Protein AF-A0A955CDH9-F1 (afdb_monomer)

Mean predicted aligned error: 7.99 Å

Sequence (120 aa):
MSSVNPIDGSAGARPLWYLGECRICGGGVVGVRACGHCGDLCLMCDECEALWTSVDLQAPPQTTVNGASLCPSCGYDLGSGQAHWADRQEIAATGWLEHALRARSLPLQKRGPLQKRGQD

Nearest PDB structures (foldseek):
  4tlw-assembly1_A  TM=3.693E-01  e=9.875E+00  Mycoplasmoides pneumoniae M129
  2k3x-assembly1_A  TM=1.988E-01  e=7.350E+00  Saccharomyces cerevisiae

Secondary structure (DSSP, 8-state):
--------S----PEEEEEEE-TTTSS-EEEEEE-TTT--EEEEETTT--EESSS-TTSPPBPPBTTB-B-TTT--BTTSTT-EE--HHHHHH-HHHHHHHHHTTPPPEEEEE-------

Structure (mmCIF, N/CA/C/O backbone):
data_AF-A0A955CDH9-F1
#
_entry.id   AF-A0A955CDH9-F1
#
loop_
_atom_site.group_PDB
_atom_site.id
_atom_site.type_symbol
_atom_site.label_atom_id
_atom_site.label_alt_id
_atom_site.label_comp_id
_atom_site.label_asym_id
_atom_site.label_entity_id
_atom_site.label_seq_id
_atom_site.pdbx_PDB_ins_code
_atom_site.Cartn_x
_atom_site.Cartn_y
_atom_site.Cartn_z
_atom_site.occupancy
_atom_site.B_iso_or_equiv
_atom_site.auth_seq_id
_atom_site.auth_comp_id
_atom_site.auth_asym_id
_atom_site.auth_atom_id
_atom_site.pdbx_PDB_model_num
ATOM 1 N N . MET A 1 1 ? -33.216 3.322 -7.579 1.00 37.19 1 MET A N 1
ATOM 2 C CA . MET A 1 1 ? -32.311 2.514 -8.418 1.00 37.19 1 MET A CA 1
ATOM 3 C C . MET A 1 1 ? -31.116 3.392 -8.745 1.00 37.19 1 MET A C 1
ATOM 5 O O . MET A 1 1 ? -31.303 4.420 -9.372 1.00 37.19 1 MET A O 1
ATOM 9 N N . SER A 1 2 ? -29.967 3.029 -8.174 1.00 39.78 2 SER A N 1
ATOM 10 C CA . SER A 1 2 ? -28.596 3.473 -8.467 1.00 39.78 2 SER A CA 1
ATOM 11 C C . SER A 1 2 ? -28.353 4.963 -8.740 1.00 39.78 2 SER A C 1
ATOM 13 O O . SER A 1 2 ? -28.279 5.394 -9.886 1.00 39.78 2 SER A O 1
ATOM 15 N N . SER A 1 3 ? -28.113 5.727 -7.672 1.00 35.72 3 SER A N 1
ATOM 16 C CA . SER A 1 3 ? -27.369 6.985 -7.765 1.00 35.72 3 SER A CA 1
ATOM 17 C C . SER A 1 3 ? -25.908 6.660 -8.083 1.00 35.72 3 SER A C 1
ATOM 19 O O . SER A 1 3 ? -25.150 6.245 -7.209 1.00 35.72 3 SER A O 1
ATOM 21 N N . VAL A 1 4 ? -25.524 6.799 -9.348 1.00 45.28 4 VAL A N 1
ATOM 22 C CA . VAL A 1 4 ? -24.118 6.874 -9.755 1.00 45.28 4 VAL A CA 1
ATOM 23 C C . VAL A 1 4 ? -23.564 8.189 -9.210 1.00 45.28 4 VAL A C 1
ATOM 25 O O . VAL A 1 4 ? -23.970 9.263 -9.648 1.00 45.28 4 VAL A O 1
ATOM 28 N N . ASN A 1 5 ? -22.684 8.103 -8.211 1.00 37.84 5 ASN A N 1
ATOM 29 C CA . ASN A 1 5 ? -21.929 9.262 -7.746 1.00 37.84 5 ASN A CA 1
ATOM 30 C C . ASN A 1 5 ? -21.004 9.732 -8.881 1.00 37.84 5 ASN A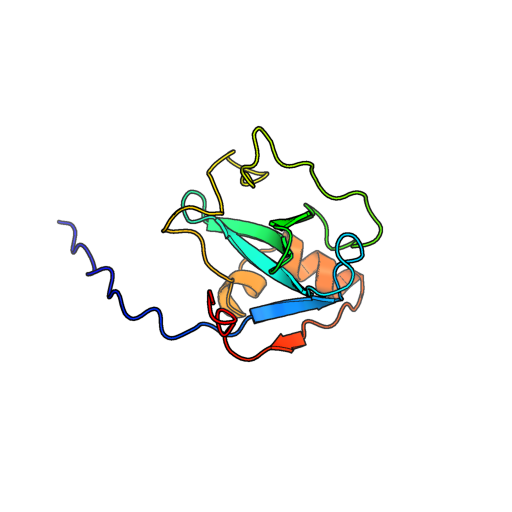 C 1
ATOM 32 O O . ASN A 1 5 ? -20.333 8.893 -9.490 1.00 37.84 5 ASN A O 1
ATOM 36 N N . PRO A 1 6 ? -20.945 11.041 -9.175 1.00 40.25 6 PRO A N 1
ATOM 37 C CA . PRO A 1 6 ? -19.969 11.569 -10.113 1.00 40.25 6 PRO A CA 1
ATOM 38 C C . PRO A 1 6 ? -18.563 11.299 -9.570 1.00 40.25 6 PRO A C 1
ATOM 40 O O . PRO A 1 6 ? -18.253 11.625 -8.423 1.00 40.25 6 PRO A O 1
ATOM 43 N N . ILE A 1 7 ? -17.718 10.690 -10.403 1.00 48.09 7 ILE A N 1
ATOM 44 C CA . ILE A 1 7 ? -16.274 10.619 -10.184 1.00 48.09 7 ILE A CA 1
ATOM 45 C C . ILE A 1 7 ? -15.764 12.044 -10.407 1.00 48.09 7 ILE A C 1
ATOM 47 O O . ILE A 1 7 ? -15.429 12.428 -11.526 1.00 48.09 7 ILE A O 1
ATOM 51 N N . ASP A 1 8 ? -15.837 12.868 -9.363 1.00 42.59 8 ASP A N 1
ATOM 52 C CA . ASP A 1 8 ? -15.273 14.209 -9.370 1.00 42.59 8 ASP A CA 1
ATOM 53 C C . ASP A 1 8 ? -13.771 14.080 -9.649 1.00 42.59 8 ASP A C 1
ATOM 55 O O . ASP A 1 8 ? -13.004 13.530 -8.857 1.00 42.59 8 ASP A O 1
ATOM 59 N N . GLY A 1 9 ? -13.373 14.538 -10.837 1.00 41.44 9 GLY A N 1
ATOM 60 C CA . GLY A 1 9 ? -11.998 14.562 -11.330 1.00 41.44 9 GLY A CA 1
ATOM 61 C C . GLY A 1 9 ? -11.073 15.499 -10.550 1.00 41.44 9 GLY A C 1
ATOM 62 O O . GLY A 1 9 ? -9.933 15.703 -10.962 1.00 41.44 9 GLY A O 1
ATOM 63 N N . SER A 1 10 ? -11.518 16.038 -9.417 1.00 41.97 10 SER A N 1
ATOM 64 C CA . SER A 1 10 ? -10.682 16.705 -8.431 1.00 41.97 10 SER A CA 1
ATOM 65 C C . SER A 1 10 ? -10.411 15.706 -7.312 1.00 41.97 10 SER A C 1
ATOM 67 O O . SER A 1 10 ? -11.012 15.752 -6.240 1.00 41.97 10 SER A O 1
ATOM 69 N N . ALA A 1 11 ? -9.484 14.775 -7.554 1.00 47.75 11 ALA A N 1
ATOM 70 C CA . ALA A 1 11 ? -8.882 13.978 -6.494 1.00 47.75 11 ALA A CA 1
ATOM 71 C C . ALA A 1 11 ? -8.179 14.933 -5.517 1.00 47.75 11 ALA A C 1
ATOM 73 O O . ALA A 1 11 ? -6.985 15.202 -5.649 1.00 47.75 11 ALA A O 1
ATOM 74 N N . GLY A 1 12 ? -8.938 15.491 -4.567 1.00 48.22 12 GLY A N 1
ATOM 75 C CA . GLY A 1 12 ? -8.431 16.244 -3.433 1.00 48.22 12 GLY A CA 1
ATOM 76 C C . GLY A 1 12 ? -7.366 15.371 -2.809 1.00 48.22 12 GLY A C 1
ATOM 77 O O . GLY A 1 12 ? -7.663 14.280 -2.325 1.00 48.22 12 GLY A O 1
ATOM 78 N N . ALA A 1 13 ? -6.116 15.774 -3.002 1.00 64.62 13 ALA A N 1
ATOM 79 C CA . ALA A 1 13 ? -5.024 14.833 -2.968 1.00 64.62 13 ALA A CA 1
ATOM 80 C C . ALA A 1 13 ? -4.971 14.213 -1.558 1.00 64.62 13 ALA A C 1
ATOM 82 O O . ALA A 1 13 ? -4.758 14.899 -0.553 1.00 64.62 13 ALA A O 1
ATOM 83 N N . ARG A 1 14 ? -5.313 12.920 -1.476 1.00 76.62 14 ARG A N 1
ATOM 84 C CA . ARG A 1 14 ? -5.451 12.232 -0.192 1.00 76.62 14 ARG A CA 1
ATOM 85 C C . ARG A 1 14 ? -4.065 12.151 0.447 1.00 76.62 14 ARG A C 1
ATOM 87 O O . ARG A 1 14 ? -3.074 11.967 -0.268 1.00 76.62 14 ARG A O 1
ATOM 94 N N . PRO A 1 15 ? -3.967 12.329 1.773 1.00 84.75 15 PRO A N 1
ATOM 95 C CA . PRO A 1 15 ? -2.700 12.145 2.452 1.00 84.75 15 PRO A CA 1
ATOM 96 C C . PRO A 1 15 ? -2.240 10.701 2.283 1.00 84.75 15 PRO A C 1
ATOM 98 O O . PRO A 1 15 ? -3.045 9.772 2.331 1.00 84.75 15 PRO A O 1
ATOM 101 N N . LEU A 1 16 ? -0.936 10.527 2.122 1.00 89.75 16 LEU A N 1
ATOM 102 C CA . LEU A 1 16 ? -0.329 9.213 2.038 1.00 89.75 16 LEU A CA 1
ATOM 103 C C . LEU A 1 16 ? 0.004 8.727 3.447 1.00 89.75 16 LEU A C 1
ATOM 105 O O . LEU A 1 16 ? 0.791 9.358 4.156 1.00 89.75 16 LEU A O 1
ATOM 109 N N . TRP A 1 17 ? -0.575 7.599 3.839 1.00 93.88 17 TRP A N 1
ATOM 110 C CA . TRP A 1 17 ? -0.195 6.891 5.055 1.00 93.88 17 TRP A CA 1
ATOM 111 C C . TRP A 1 17 ? 0.847 5.831 4.720 1.00 93.88 17 TRP A C 1
ATOM 113 O O . TRP A 1 17 ? 0.610 5.011 3.834 1.00 93.88 17 TRP A O 1
ATOM 123 N N . TYR A 1 18 ? 1.996 5.858 5.393 1.00 94.25 18 TYR A N 1
ATOM 124 C CA . TYR A 1 18 ? 3.149 5.028 5.043 1.00 94.25 18 TYR A CA 1
ATOM 125 C C . TYR A 1 18 ? 3.855 4.443 6.269 1.00 94.25 18 TYR A C 1
ATOM 127 O O . TYR A 1 18 ? 3.747 4.977 7.375 1.00 94.25 18 TYR A O 1
ATOM 135 N N . LEU A 1 19 ? 4.540 3.313 6.064 1.00 91.88 19 LEU A N 1
ATOM 136 C CA . LEU A 1 19 ? 5.220 2.544 7.118 1.00 91.88 19 LEU A CA 1
ATOM 137 C C . LEU A 1 19 ? 6.732 2.799 7.168 1.00 91.88 19 LEU A C 1
ATOM 139 O O . LEU A 1 19 ? 7.364 2.545 8.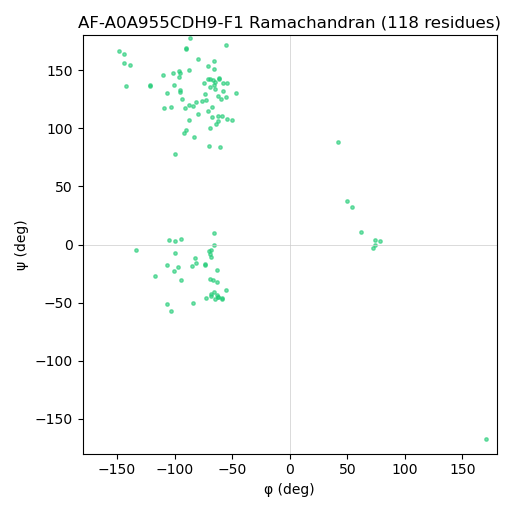189 1.00 91.88 19 LEU A O 1
ATOM 143 N N . GLY A 1 20 ? 7.325 3.261 6.069 1.00 92.06 20 GLY A N 1
ATOM 144 C CA . GLY A 1 20 ? 8.760 3.503 5.985 1.00 92.06 20 GLY A CA 1
ATOM 145 C C . GLY A 1 20 ? 9.222 3.798 4.566 1.00 92.06 20 GLY A C 1
ATOM 146 O O . GLY A 1 20 ? 8.410 4.048 3.675 1.00 92.06 20 GLY A O 1
ATOM 147 N N . GLU A 1 21 ? 10.533 3.766 4.368 1.00 92.75 21 GLU A N 1
ATOM 148 C CA . GLU A 1 21 ? 11.186 4.031 3.087 1.00 92.75 21 GLU A CA 1
ATOM 149 C C . GLU A 1 21 ? 11.298 2.759 2.239 1.00 92.75 21 GLU A C 1
ATOM 151 O O . GLU A 1 21 ? 11.405 1.635 2.739 1.00 92.75 21 GLU A O 1
ATOM 156 N N . CYS A 1 22 ? 11.275 2.929 0.922 1.00 92.75 22 CYS A N 1
ATOM 157 C CA . CYS A 1 22 ? 11.408 1.840 -0.022 1.00 92.75 22 CYS A CA 1
ATOM 158 C C . CYS A 1 22 ? 12.877 1.438 -0.174 1.00 92.75 22 CYS A C 1
ATOM 160 O O . CYS A 1 22 ? 13.669 2.142 -0.793 1.00 92.75 22 CYS A O 1
ATOM 162 N N . ARG A 1 23 ? 13.227 0.235 0.287 1.00 91.94 23 ARG A N 1
ATOM 163 C CA . ARG A 1 23 ? 14.574 -0.342 0.107 1.00 91.94 23 ARG A CA 1
ATOM 164 C C . ARG A 1 23 ? 14.934 -0.721 -1.335 1.00 91.94 23 ARG A C 1
ATOM 166 O O . ARG A 1 23 ? 16.075 -1.088 -1.587 1.00 91.94 23 ARG A O 1
ATOM 173 N N . ILE A 1 24 ? 13.966 -0.713 -2.255 1.00 91.62 24 ILE A N 1
ATOM 174 C CA . ILE A 1 24 ? 14.183 -1.108 -3.655 1.00 91.62 24 ILE A CA 1
ATOM 175 C C . ILE A 1 24 ? 14.721 0.066 -4.468 1.00 91.62 24 ILE A C 1
ATOM 177 O O . ILE A 1 24 ? 15.733 -0.082 -5.143 1.00 91.62 24 ILE A O 1
ATOM 181 N N . CYS A 1 25 ? 14.071 1.231 -4.385 1.00 91.25 25 CYS A N 1
ATOM 182 C CA . CYS A 1 25 ? 14.527 2.434 -5.083 1.00 91.25 25 CYS A CA 1
ATOM 183 C C . CYS 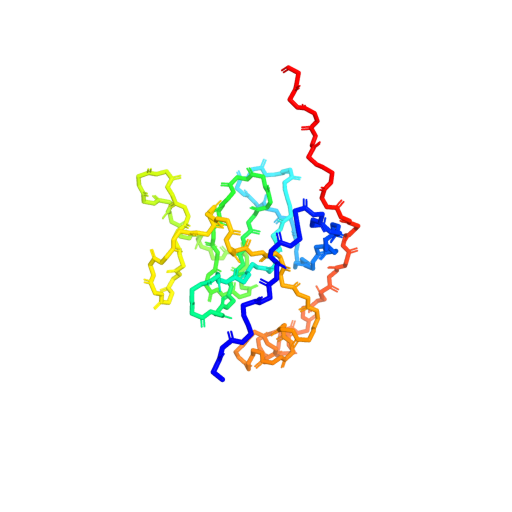A 1 25 ? 15.347 3.386 -4.202 1.00 91.25 25 CYS A C 1
ATOM 185 O O . CYS A 1 25 ? 16.055 4.231 -4.736 1.00 91.25 25 CYS A O 1
ATOM 187 N N . GLY A 1 26 ? 15.246 3.287 -2.873 1.00 88.19 26 GLY A N 1
ATOM 188 C CA . GLY A 1 26 ? 15.949 4.159 -1.928 1.00 88.19 26 GLY A CA 1
ATOM 189 C C . GLY A 1 26 ? 15.418 5.596 -1.834 1.00 88.19 26 GLY A C 1
ATOM 190 O O . GLY A 1 26 ? 15.940 6.357 -1.028 1.00 88.19 26 GLY A O 1
ATOM 191 N N . GLY A 1 27 ? 14.415 5.978 -2.635 1.00 85.25 27 GLY A N 1
ATOM 192 C CA . GLY A 1 27 ? 13.850 7.339 -2.664 1.00 85.25 27 GLY A CA 1
ATOM 193 C C . GLY A 1 27 ? 12.377 7.448 -2.254 1.00 85.25 27 GLY A C 1
ATOM 194 O O . GLY A 1 27 ? 11.954 8.487 -1.743 1.00 85.25 27 GLY A O 1
ATOM 195 N N . GLY A 1 28 ? 11.606 6.376 -2.451 1.00 90.31 28 GLY A N 1
ATOM 196 C CA . GLY A 1 28 ? 10.162 6.369 -2.228 1.00 90.31 28 GLY A CA 1
ATOM 197 C C . GLY A 1 28 ? 9.793 5.963 -0.809 1.00 90.31 28 GLY A C 1
ATOM 198 O O . GLY A 1 28 ? 10.607 5.425 -0.058 1.00 90.31 28 GLY A O 1
ATOM 199 N N . VAL A 1 29 ? 8.530 6.152 -0.452 1.00 93.50 29 VAL A N 1
ATOM 200 C CA . VAL A 1 29 ? 7.937 5.646 0.788 1.00 93.50 29 VAL A CA 1
ATOM 201 C C . VAL A 1 29 ? 6.950 4.526 0.486 1.00 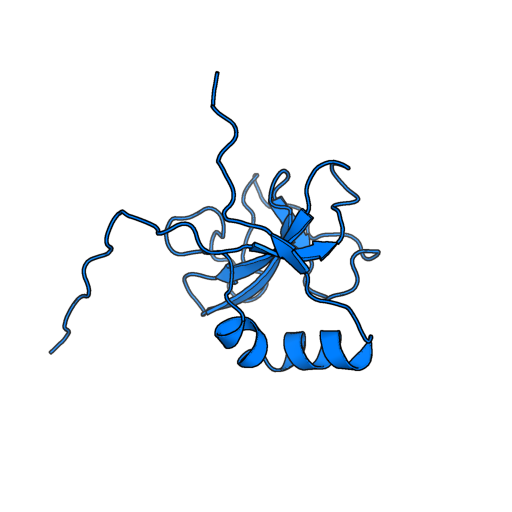93.50 29 VAL A C 1
ATOM 203 O O . VAL A 1 29 ? 6.260 4.526 -0.533 1.00 93.50 29 VAL A O 1
ATOM 206 N N . VAL A 1 30 ? 6.870 3.551 1.387 1.00 94.50 30 VAL A N 1
ATOM 207 C CA . VAL A 1 30 ? 5.944 2.425 1.271 1.00 94.50 30 VAL A CA 1
ATOM 208 C C . VAL A 1 30 ? 4.626 2.785 1.945 1.00 94.50 30 VAL A C 1
ATOM 210 O O . VAL A 1 30 ? 4.494 2.730 3.173 1.00 94.50 30 VAL A O 1
ATOM 213 N N . GLY A 1 31 ? 3.669 3.198 1.119 1.00 94.44 31 GLY A N 1
ATOM 214 C CA . GLY A 1 31 ? 2.330 3.607 1.515 1.00 94.44 31 GLY A CA 1
ATOM 215 C C . GLY A 1 31 ? 1.316 2.470 1.531 1.00 94.44 31 GLY A C 1
ATOM 216 O O . GLY A 1 31 ? 1.560 1.396 0.988 1.00 94.44 31 GLY A O 1
ATOM 217 N N . VAL A 1 32 ? 0.146 2.723 2.116 1.00 94.38 32 VAL A N 1
ATOM 218 C CA . VAL A 1 32 ? -0.994 1.799 2.061 1.00 94.38 32 VAL A CA 1
ATOM 219 C C . VAL A 1 32 ? -1.880 2.125 0.860 1.00 94.38 32 VAL A C 1
ATOM 221 O O . VAL A 1 32 ? -2.459 3.210 0.773 1.00 94.38 32 VAL A O 1
ATOM 224 N N . ARG A 1 33 ? -2.001 1.180 -0.067 1.00 93.62 33 ARG A N 1
ATOM 225 C CA . ARG A 1 33 ? -2.776 1.287 -1.304 1.00 93.62 33 ARG A CA 1
ATOM 226 C C . ARG A 1 33 ? -4.047 0.446 -1.203 1.00 93.62 33 ARG A C 1
ATOM 228 O O . ARG A 1 33 ? -3.976 -0.730 -0.857 1.00 93.62 33 ARG A O 1
ATOM 235 N N . ALA A 1 34 ? -5.189 1.042 -1.532 1.00 93.25 34 ALA A N 1
ATOM 236 C CA . ALA A 1 34 ? -6.479 0.370 -1.617 1.00 93.25 34 ALA A CA 1
ATOM 237 C C . ALA A 1 34 ? -6.779 -0.054 -3.058 1.00 93.25 34 ALA A C 1
ATOM 239 O O . ALA A 1 34 ? -6.636 0.733 -4.004 1.00 93.25 34 ALA A O 1
ATOM 240 N N . CYS A 1 35 ? -7.212 -1.301 -3.227 1.00 92.94 35 CYS A N 1
ATOM 241 C CA . CYS A 1 35 ? -7.657 -1.822 -4.507 1.00 92.94 35 CYS A CA 1
ATOM 242 C C . CYS A 1 35 ? -9.022 -1.235 -4.880 1.00 92.94 35 CYS A C 1
ATOM 244 O O . CYS A 1 35 ? -10.000 -1.412 -4.160 1.00 92.94 35 CYS A O 1
ATOM 246 N N . GLY A 1 36 ? -9.118 -0.618 -6.059 1.00 90.88 36 GLY A N 1
ATOM 247 C CA . GLY A 1 36 ? -10.378 -0.066 -6.565 1.00 90.88 36 GLY A CA 1
ATOM 248 C C . GLY A 1 36 ? -11.437 -1.103 -6.959 1.00 90.88 36 GLY A C 1
ATOM 249 O O . GLY A 1 36 ? -12.556 -0.719 -7.269 1.00 90.88 36 GLY A O 1
ATOM 250 N N . HIS A 1 37 ? -11.098 -2.398 -6.977 1.00 92.69 37 HIS A N 1
ATOM 251 C CA . HIS A 1 37 ? -12.020 -3.471 -7.359 1.00 92.69 37 HIS A CA 1
ATOM 252 C C . HIS A 1 37 ? -12.572 -4.245 -6.158 1.00 92.69 37 HIS A C 1
ATOM 254 O O . HIS A 1 37 ? -13.785 -4.314 -5.984 1.00 92.69 37 HIS A O 1
ATOM 260 N N . CYS A 1 38 ? -11.699 -4.822 -5.324 1.00 92.19 38 CYS A N 1
ATOM 261 C CA . CYS A 1 38 ? -12.119 -5.614 -4.162 1.00 92.19 38 CYS A CA 1
ATOM 262 C C . CYS A 1 38 ? -12.069 -4.848 -2.831 1.00 92.19 38 CYS A C 1
ATOM 264 O O . CYS A 1 38 ? -12.503 -5.388 -1.818 1.00 92.19 38 CYS A O 1
ATOM 266 N N . GLY A 1 39 ? -11.525 -3.625 -2.810 1.00 90.50 39 GLY A N 1
ATOM 267 C CA . GLY A 1 39 ? -11.362 -2.827 -1.591 1.00 90.50 39 GLY A CA 1
ATOM 268 C C . GLY A 1 39 ? -10.247 -3.298 -0.654 1.00 90.50 39 GLY A C 1
ATOM 269 O O . GLY A 1 39 ? -10.041 -2.680 0.385 1.00 90.50 39 GLY A O 1
ATOM 270 N N . ASP A 1 40 ? -9.521 -4.367 -0.996 1.00 92.31 40 ASP A N 1
ATOM 271 C CA . ASP A 1 40 ? -8.444 -4.870 -0.144 1.00 92.31 40 ASP A CA 1
ATOM 272 C C . ASP A 1 40 ? -7.230 -3.933 -0.148 1.00 92.31 40 ASP A C 1
ATOM 274 O O . ASP A 1 40 ? -6.988 -3.190 -1.110 1.00 92.31 40 ASP A O 1
ATOM 278 N N . LEU A 1 41 ? -6.460 -3.979 0.935 1.00 93.00 41 LEU A N 1
ATOM 279 C CA . LEU A 1 41 ? -5.295 -3.133 1.140 1.00 93.00 41 LEU A CA 1
ATOM 280 C C . LEU A 1 41 ? -4.005 -3.890 0.854 1.00 93.00 41 LEU A C 1
ATOM 282 O O . LEU A 1 41 ? -3.870 -5.081 1.116 1.00 93.00 41 LEU A O 1
ATOM 286 N N . CYS A 1 42 ? -3.015 -3.168 0.353 1.00 92.62 42 CYS A N 1
ATOM 287 C CA . CYS A 1 42 ? -1.657 -3.659 0.180 1.00 92.62 42 CYS A CA 1
ATOM 288 C C . CYS A 1 42 ? -0.663 -2.534 0.452 1.00 92.62 42 CYS A C 1
ATOM 290 O O . CYS A 1 42 ? -1.024 -1.357 0.501 1.00 92.62 42 CYS A O 1
ATOM 292 N N . LEU A 1 43 ? 0.596 -2.893 0.662 1.00 94.19 43 LEU A N 1
ATOM 293 C CA . LEU A 1 43 ? 1.661 -1.916 0.820 1.00 94.19 43 LEU A CA 1
ATOM 294 C C . LEU A 1 43 ? 2.352 -1.707 -0.520 1.00 94.19 43 LEU A C 1
ATOM 296 O O . LEU A 1 43 ? 2.713 -2.679 -1.172 1.00 94.19 43 LEU A O 1
ATOM 300 N N . MET A 1 44 ? 2.537 -0.458 -0.932 1.00 93.75 44 MET A N 1
ATOM 301 C CA . MET A 1 44 ? 3.070 -0.118 -2.248 1.00 93.75 44 MET A CA 1
ATOM 302 C C . MET A 1 44 ? 4.005 1.088 -2.164 1.00 93.75 44 MET A C 1
ATOM 304 O O . MET A 1 44 ? 3.700 2.071 -1.489 1.00 93.75 44 MET A O 1
ATOM 308 N N . CYS A 1 45 ? 5.143 1.021 -2.851 1.00 93.25 45 CYS A N 1
ATOM 309 C CA . CYS A 1 45 ? 6.033 2.168 -3.012 1.00 93.25 45 CYS A CA 1
ATOM 310 C C . CYS A 1 45 ? 5.394 3.232 -3.916 1.00 93.25 45 CYS A C 1
ATOM 312 O O . CYS A 1 45 ? 4.869 2.889 -4.974 1.00 93.25 45 CYS A O 1
ATOM 314 N N . ASP A 1 46 ? 5.475 4.512 -3.538 1.00 90.50 46 ASP A N 1
ATOM 315 C CA . ASP A 1 46 ? 4.940 5.615 -4.350 1.00 90.50 46 ASP A CA 1
ATOM 316 C C . ASP A 1 46 ? 5.764 5.938 -5.607 1.00 90.50 46 ASP A C 1
ATOM 318 O O . ASP A 1 46 ? 5.246 6.601 -6.501 1.00 90.50 46 ASP A O 1
ATOM 322 N N . GLU A 1 47 ? 7.017 5.477 -5.684 1.00 89.62 47 GLU A N 1
ATOM 323 C CA . GLU A 1 47 ? 7.917 5.770 -6.810 1.00 89.62 47 GLU A CA 1
ATOM 324 C C . GLU A 1 47 ? 8.146 4.574 -7.742 1.00 89.62 47 GLU A C 1
ATOM 326 O O . GLU A 1 47 ? 8.012 4.714 -8.952 1.00 89.62 47 GLU A O 1
ATOM 331 N N . CYS A 1 48 ? 8.513 3.402 -7.209 1.00 89.75 48 CYS A N 1
ATOM 332 C CA . CYS A 1 48 ? 8.853 2.225 -8.027 1.00 89.75 48 CYS A CA 1
ATOM 333 C C . CYS A 1 48 ? 7.774 1.142 -8.046 1.00 89.75 48 CYS A C 1
ATOM 335 O O . CYS A 1 48 ? 8.007 0.063 -8.584 1.00 89.75 48 CYS A O 1
ATOM 337 N N . GLU A 1 49 ? 6.631 1.399 -7.404 1.00 91.06 49 GLU A N 1
ATOM 338 C CA . GLU A 1 49 ? 5.445 0.538 -7.461 1.00 91.06 49 GLU A CA 1
ATOM 339 C C . GLU A 1 49 ? 5.638 -0.890 -6.910 1.00 91.06 49 GLU A C 1
ATOM 341 O O . GLU A 1 49 ? 4.749 -1.734 -7.040 1.00 91.06 49 GLU A O 1
ATOM 346 N N . ALA A 1 50 ? 6.766 -1.148 -6.233 1.00 91.38 50 ALA A N 1
ATOM 347 C CA . ALA A 1 50 ? 7.034 -2.386 -5.509 1.00 91.38 50 ALA A CA 1
ATOM 348 C C . ALA A 1 50 ? 5.958 -2.637 -4.443 1.00 91.38 50 ALA A C 1
ATOM 350 O O . ALA A 1 50 ? 5.551 -1.701 -3.748 1.00 91.38 50 ALA A O 1
ATOM 351 N N . LEU A 1 51 ? 5.524 -3.893 -4.307 1.00 93.25 51 LEU A N 1
ATOM 352 C CA . LEU A 1 51 ? 4.353 -4.265 -3.513 1.00 93.25 51 LEU A CA 1
ATOM 353 C C . LEU A 1 51 ? 4.702 -5.256 -2.399 1.00 93.25 51 LEU A C 1
ATOM 355 O O . LEU A 1 51 ? 5.410 -6.227 -2.634 1.00 93.25 51 LEU A O 1
ATOM 359 N N . TRP A 1 52 ? 4.165 -5.059 -1.197 1.00 92.69 52 TRP A N 1
ATOM 360 C CA . TRP A 1 52 ? 4.282 -5.987 -0.072 1.00 92.69 52 TRP A CA 1
ATOM 361 C C . TRP A 1 52 ? 2.896 -6.436 0.397 1.00 92.69 52 TRP A C 1
ATOM 363 O O . TRP A 1 52 ? 1.973 -5.636 0.560 1.00 92.69 52 TRP A O 1
ATOM 373 N N . THR A 1 53 ? 2.768 -7.736 0.655 1.00 88.25 53 THR A N 1
ATOM 374 C CA . THR A 1 53 ? 1.552 -8.376 1.192 1.00 88.25 53 THR A CA 1
ATOM 375 C C . THR A 1 53 ? 1.576 -8.511 2.717 1.00 88.25 53 THR A C 1
ATOM 377 O O . THR A 1 53 ? 0.697 -9.122 3.315 1.00 88.25 53 THR A O 1
ATOM 380 N N . SER A 1 54 ? 2.609 -7.964 3.356 1.00 89.31 54 SER A N 1
ATOM 381 C CA . SER A 1 54 ? 2.839 -7.994 4.796 1.00 89.31 54 SER A CA 1
ATOM 382 C C . SER A 1 54 ? 3.467 -6.675 5.228 1.00 89.31 54 SER A C 1
ATOM 384 O O . SER A 1 54 ? 4.145 -6.021 4.440 1.00 89.31 54 SER A O 1
ATOM 386 N N . VAL A 1 55 ? 3.300 -6.315 6.502 1.00 91.12 55 VAL A N 1
ATOM 387 C CA . VAL A 1 55 ? 3.935 -5.137 7.124 1.00 91.12 55 VAL A CA 1
ATOM 388 C C . VAL A 1 55 ? 5.456 -5.262 7.278 1.00 91.12 55 VAL A C 1
ATOM 390 O O . VAL A 1 55 ? 6.116 -4.330 7.733 1.00 91.12 55 VAL A O 1
ATOM 393 N N . ASP A 1 56 ? 6.021 -6.418 6.934 1.00 90.88 56 ASP A N 1
ATOM 394 C CA . ASP A 1 56 ? 7.456 -6.656 6.963 1.00 90.88 56 ASP A CA 1
ATOM 395 C C . ASP A 1 56 ? 8.141 -6.149 5.687 1.00 90.88 56 ASP A C 1
ATOM 397 O O . ASP A 1 56 ? 8.270 -6.872 4.699 1.00 90.88 56 ASP A O 1
ATOM 401 N N . LEU A 1 57 ? 8.616 -4.902 5.718 1.00 90.38 57 LEU A N 1
ATOM 402 C CA . LEU A 1 57 ? 9.316 -4.286 4.584 1.00 90.38 57 LEU A CA 1
ATOM 403 C C . LEU A 1 57 ? 10.712 -4.882 4.320 1.00 90.38 57 LEU A C 1
ATOM 405 O O . LEU A 1 57 ? 11.354 -4.516 3.335 1.00 90.38 57 LEU A O 1
ATOM 409 N N . GLN A 1 58 ? 11.200 -5.787 5.179 1.00 90.44 58 GLN A N 1
ATOM 410 C CA . GLN A 1 58 ? 12.422 -6.551 4.917 1.00 90.44 58 GLN A CA 1
ATOM 411 C C . GLN A 1 58 ? 12.156 -7.798 4.073 1.00 90.44 58 GLN A C 1
ATOM 413 O O . GLN A 1 58 ? 13.090 -8.328 3.466 1.00 90.44 58 GLN A O 1
ATOM 418 N N . ALA A 1 59 ? 10.901 -8.251 4.001 1.00 89.44 59 ALA A N 1
ATOM 419 C CA . ALA A 1 59 ? 10.518 -9.320 3.097 1.00 89.44 59 ALA A CA 1
ATOM 420 C C . ALA A 1 59 ? 10.676 -8.871 1.629 1.00 89.44 59 ALA A C 1
ATOM 422 O O . ALA A 1 59 ? 10.543 -7.678 1.322 1.00 89.44 59 ALA A O 1
ATOM 423 N N . PRO A 1 60 ? 10.949 -9.808 0.704 1.00 89.38 60 PRO A N 1
ATOM 424 C CA . PRO A 1 60 ? 10.968 -9.501 -0.719 1.00 89.38 60 PRO A CA 1
ATOM 425 C C . PRO A 1 60 ? 9.610 -8.934 -1.165 1.00 89.38 60 PRO A C 1
ATOM 427 O O . PRO A 1 60 ? 8.581 -9.531 -0.830 1.00 89.38 60 PRO A O 1
ATOM 430 N N . PRO A 1 61 ? 9.574 -7.818 -1.916 1.00 89.88 61 PRO A N 1
ATOM 431 C CA . PRO A 1 61 ? 8.336 -7.372 -2.536 1.00 89.88 61 PRO A CA 1
ATOM 432 C C . PRO A 1 61 ? 7.878 -8.376 -3.597 1.00 89.88 61 PRO A C 1
ATOM 434 O O . PRO A 1 61 ? 8.677 -9.127 -4.164 1.00 89.88 61 PRO A O 1
ATOM 437 N N . GLN A 1 62 ? 6.590 -8.347 -3.913 1.00 87.31 62 GLN A N 1
ATOM 438 C CA . GLN A 1 62 ? 6.069 -9.000 -5.099 1.00 87.31 62 GLN A CA 1
ATOM 439 C C . GLN A 1 62 ? 6.620 -8.313 -6.347 1.00 87.31 62 GLN A C 1
ATOM 441 O O . GLN A 1 62 ? 6.691 -7.085 -6.432 1.00 87.31 62 GLN A O 1
ATOM 446 N N . THR A 1 63 ? 7.020 -9.124 -7.319 1.00 74.25 63 THR A N 1
ATOM 447 C CA . THR A 1 63 ? 7.449 -8.637 -8.625 1.00 74.25 63 THR A CA 1
ATOM 448 C C . THR A 1 63 ? 6.238 -8.197 -9.428 1.00 74.25 63 THR A C 1
ATOM 450 O O . THR A 1 63 ? 5.217 -8.889 -9.442 1.00 74.25 63 THR A O 1
ATOM 453 N N . THR A 1 64 ? 6.370 -7.084 -10.141 1.00 76.06 64 THR A N 1
ATOM 454 C CA . THR A 1 64 ? 5.370 -6.673 -11.124 1.00 76.06 64 THR A CA 1
ATOM 455 C C . THR A 1 64 ? 5.257 -7.730 -12.221 1.00 76.06 64 THR A C 1
ATOM 457 O O . THR A 1 64 ? 6.244 -8.354 -12.620 1.00 76.06 64 THR A O 1
ATOM 460 N N . VAL A 1 65 ? 4.038 -7.958 -12.705 1.00 72.25 65 VAL A N 1
ATOM 461 C CA . VAL A 1 65 ? 3.777 -8.887 -13.811 1.00 72.25 65 VAL A CA 1
ATOM 462 C C . VAL A 1 65 ? 3.547 -8.041 -15.051 1.00 72.25 65 VAL A C 1
ATOM 464 O O . VAL A 1 65 ? 2.630 -7.227 -15.078 1.00 72.25 65 VAL A O 1
ATOM 467 N N . ASN A 1 66 ? 4.394 -8.199 -16.070 1.00 77.56 66 ASN A N 1
ATOM 468 C CA . ASN A 1 66 ? 4.344 -7.400 -17.304 1.00 77.56 66 ASN A CA 1
ATOM 469 C C . ASN A 1 66 ? 4.383 -5.876 -17.061 1.00 77.56 66 ASN A C 1
ATOM 471 O O . ASN A 1 66 ? 3.776 -5.114 -17.807 1.00 77.56 66 ASN A O 1
ATOM 475 N N . GLY A 1 67 ? 5.072 -5.433 -16.004 1.00 78.56 67 GLY A N 1
ATOM 476 C CA . GLY A 1 67 ? 5.154 -4.017 -15.634 1.00 78.56 67 GLY A CA 1
ATOM 477 C C . GLY A 1 67 ? 3.922 -3.463 -14.912 1.00 78.56 67 GLY A C 1
ATOM 478 O O . GLY A 1 67 ? 3.916 -2.282 -14.597 1.00 78.56 67 GLY A O 1
ATOM 479 N N . ALA A 1 68 ? 2.913 -4.288 -14.613 1.00 83.50 68 ALA A N 1
ATOM 480 C CA . ALA A 1 68 ? 1.745 -3.885 -13.836 1.00 83.50 68 ALA A CA 1
ATOM 481 C C . ALA A 1 68 ? 1.854 -4.341 -12.372 1.00 83.50 68 ALA A C 1
ATOM 483 O O . ALA A 1 68 ? 2.227 -5.488 -12.083 1.00 83.50 68 ALA A O 1
ATOM 484 N N . SER A 1 69 ? 1.476 -3.455 -11.448 1.00 87.75 69 SER A N 1
ATOM 485 C CA . SER A 1 69 ? 1.305 -3.779 -10.029 1.00 87.75 69 SER A CA 1
ATOM 486 C C . SER A 1 69 ? -0.111 -4.287 -9.790 1.00 87.75 69 SER A C 1
ATOM 488 O O . SER A 1 69 ? -1.082 -3.533 -9.837 1.00 87.75 69 SER A O 1
ATOM 490 N N . LEU A 1 70 ? -0.233 -5.590 -9.551 1.00 91.88 70 LEU A N 1
ATOM 491 C CA . LEU A 1 70 ? -1.520 -6.259 -9.393 1.00 91.88 70 LEU A CA 1
ATOM 492 C C . LEU A 1 70 ? -1.888 -6.391 -7.916 1.00 91.88 70 LEU A C 1
ATOM 494 O O . LEU A 1 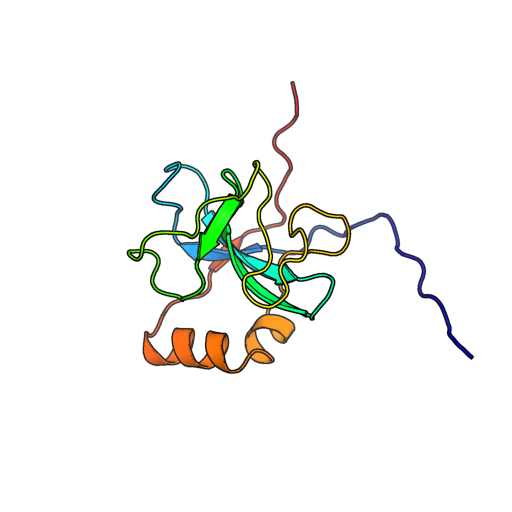70 ? -1.038 -6.649 -7.066 1.00 91.88 70 LEU A O 1
ATOM 498 N N . CYS A 1 71 ? -3.176 -6.259 -7.614 1.00 91.44 71 CYS A N 1
ATOM 499 C CA . CYS A 1 71 ? -3.708 -6.530 -6.290 1.00 91.44 71 CYS A CA 1
ATOM 500 C C . CYS A 1 71 ? -3.425 -7.994 -5.915 1.00 91.44 71 CYS A C 1
ATOM 502 O O . CYS A 1 71 ? -3.859 -8.887 -6.646 1.00 91.44 71 CYS A O 1
ATOM 504 N N . PRO A 1 72 ? -2.779 -8.270 -4.770 1.00 89.81 72 PRO A N 1
ATOM 505 C CA . PRO A 1 72 ? -2.452 -9.639 -4.367 1.00 89.81 72 PRO A CA 1
ATOM 506 C C . PRO A 1 72 ? -3.694 -10.509 -4.129 1.00 89.81 72 PRO A C 1
ATOM 508 O O . PRO A 1 72 ? -3.612 -11.731 -4.208 1.00 89.81 72 PRO A O 1
ATOM 511 N N . SER A 1 73 ? -4.842 -9.884 -3.861 1.00 91.12 73 SER A N 1
ATOM 512 C CA . SER A 1 73 ? -6.073 -10.573 -3.469 1.00 91.12 73 SER A CA 1
ATOM 513 C C . SER A 1 73 ? -7.006 -10.875 -4.640 1.00 91.12 73 SER A C 1
ATOM 515 O O . SER A 1 73 ? -7.732 -11.862 -4.598 1.00 91.12 73 SER A O 1
ATOM 517 N N . CYS A 1 74 ? -7.008 -10.043 -5.689 1.00 92.06 74 CYS A N 1
ATOM 518 C CA . CYS A 1 74 ? -7.906 -10.215 -6.843 1.00 92.06 74 CYS A CA 1
ATOM 519 C C . CYS A 1 74 ? -7.236 -10.078 -8.220 1.00 92.06 74 CYS A C 1
ATOM 521 O O . CYS A 1 74 ? -7.899 -10.269 -9.235 1.00 92.06 74 CYS A O 1
ATOM 523 N N . GLY A 1 75 ? -5.950 -9.726 -8.283 1.00 90.94 75 GL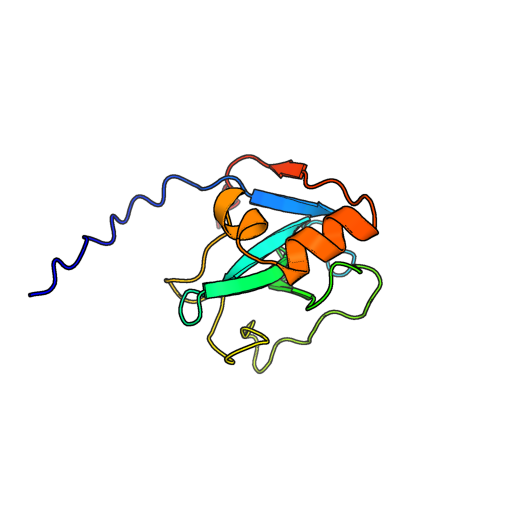Y A N 1
ATOM 524 C CA . GLY A 1 75 ? -5.213 -9.529 -9.534 1.00 90.94 75 GLY A CA 1
ATOM 525 C C . GLY A 1 75 ? -5.545 -8.237 -10.289 1.00 90.94 75 GLY A C 1
ATOM 526 O O . GLY A 1 75 ? -5.025 -8.033 -11.379 1.00 90.94 75 GLY A O 1
ATOM 527 N N . TYR A 1 76 ? -6.395 -7.363 -9.744 1.00 91.06 76 TYR A N 1
ATOM 528 C CA . TYR A 1 76 ? -6.762 -6.100 -10.387 1.00 91.06 76 TYR A CA 1
ATOM 529 C C . TYR A 1 76 ? -5.590 -5.109 -10.428 1.00 91.06 76 TYR A C 1
ATOM 531 O O . TYR A 1 76 ? -4.835 -5.005 -9.464 1.00 91.06 76 TYR A O 1
ATOM 539 N N . ASP A 1 77 ? -5.469 -4.350 -11.515 1.00 89.94 77 ASP A N 1
ATOM 540 C CA . ASP A 1 77 ? -4.407 -3.361 -11.711 1.00 89.94 77 ASP A CA 1
ATOM 541 C C . ASP A 1 77 ? -4.533 -2.169 -10.740 1.00 89.94 77 ASP A C 1
ATOM 543 O O . ASP A 1 77 ? -5.513 -1.415 -10.767 1.00 89.94 77 ASP A O 1
ATOM 547 N N . LEU A 1 78 ? -3.519 -1.985 -9.890 1.00 88.88 78 LEU A N 1
ATOM 548 C CA . LEU A 1 78 ? -3.436 -0.927 -8.878 1.00 88.88 78 LEU A CA 1
ATOM 549 C C . LEU A 1 78 ? -2.947 0.426 -9.424 1.00 88.88 78 LEU A C 1
ATOM 551 O O . LEU A 1 78 ? -3.063 1.440 -8.719 1.00 88.88 78 LEU A O 1
ATOM 555 N N . GLY A 1 79 ? -2.429 0.453 -10.654 1.00 82.06 79 GLY A N 1
ATOM 556 C CA . GLY A 1 79 ? -2.134 1.672 -11.410 1.00 82.06 79 GLY A CA 1
ATOM 557 C C . GLY A 1 79 ? -3.374 2.265 -12.092 1.00 82.06 79 GLY A C 1
ATOM 558 O O . GLY A 1 79 ? -3.382 3.439 -12.464 1.00 82.06 79 GLY A O 1
ATOM 559 N N . SER A 1 80 ? -4.454 1.485 -12.213 1.00 75.81 80 SER A N 1
ATOM 560 C CA . SER A 1 80 ? -5.697 1.905 -12.867 1.00 75.81 80 SER A CA 1
ATOM 561 C C . SER A 1 80 ? -6.602 2.789 -11.985 1.00 75.81 80 SER A C 1
ATOM 563 O O . SER A 1 80 ? -6.515 2.812 -10.754 1.00 75.81 80 SER A O 1
ATOM 565 N N . GLY A 1 81 ? -7.509 3.534 -12.633 1.00 71.19 81 GLY A N 1
ATOM 566 C CA . GLY A 1 81 ? -8.140 4.760 -12.113 1.00 71.19 81 GLY A CA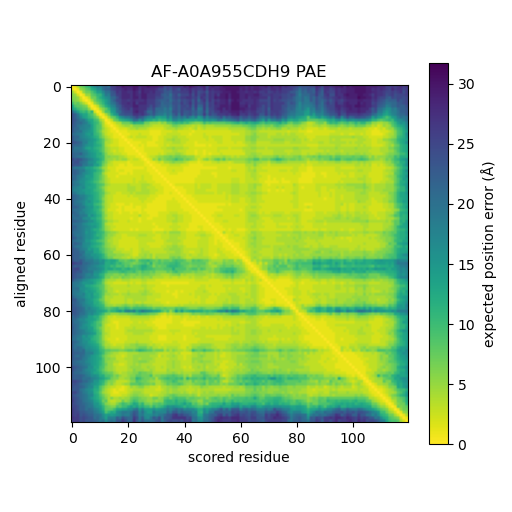 1
ATOM 567 C C . GLY A 1 81 ? -9.071 4.670 -10.894 1.00 71.19 81 GLY A C 1
ATOM 568 O O . GLY A 1 81 ? -9.578 5.705 -10.474 1.00 71.19 81 GLY A O 1
ATOM 569 N N . GLN A 1 82 ? -9.306 3.490 -10.314 1.00 85.25 82 GLN A N 1
ATOM 570 C CA . GLN A 1 82 ? -10.103 3.352 -9.080 1.00 85.25 82 GLN A CA 1
ATOM 571 C C . GLN A 1 82 ? -9.253 3.044 -7.839 1.00 85.25 82 GLN A C 1
ATOM 573 O O . GLN A 1 82 ? -9.710 3.231 -6.708 1.00 85.25 82 GLN A O 1
ATOM 578 N N . ALA A 1 83 ? -8.012 2.586 -8.025 1.00 90.25 83 ALA A N 1
ATOM 579 C CA . ALA A 1 83 ? -7.098 2.378 -6.914 1.00 90.25 83 ALA A CA 1
ATOM 580 C C . ALA A 1 83 ? -6.633 3.726 -6.346 1.00 90.25 83 ALA A C 1
ATOM 582 O O . ALA A 1 83 ? -6.386 4.693 -7.075 1.00 90.25 83 ALA A O 1
ATOM 583 N N . HIS A 1 84 ? -6.481 3.793 -5.029 1.00 91.88 84 HIS A N 1
ATOM 584 C CA . HIS A 1 84 ? -6.148 5.034 -4.335 1.00 91.88 84 HIS A CA 1
ATOM 585 C C . HIS A 1 84 ? -5.311 4.765 -3.079 1.00 91.88 84 HIS A C 1
ATOM 587 O O . HIS A 1 84 ? -5.158 3.628 -2.641 1.00 91.88 84 HIS A O 1
ATOM 593 N N . TRP A 1 85 ? -4.718 5.814 -2.509 1.00 92.69 85 TRP A N 1
ATOM 594 C CA . TRP A 1 85 ? -4.023 5.711 -1.225 1.00 92.69 85 TRP A CA 1
ATOM 595 C C . TRP A 1 85 ? -5.047 5.661 -0.099 1.00 92.69 85 TRP A C 1
ATOM 597 O O . TRP A 1 85 ? -5.898 6.550 -0.016 1.00 92.69 85 TRP A O 1
ATOM 607 N N . ALA A 1 86 ? -4.971 4.608 0.712 1.00 93.06 86 ALA A N 1
ATOM 608 C CA . ALA A 1 86 ? -5.939 4.333 1.758 1.00 93.06 86 ALA A CA 1
ATOM 609 C C . ALA A 1 86 ? -5.891 5.426 2.828 1.00 93.06 86 ALA A C 1
ATOM 611 O O . ALA A 1 86 ? -4.811 5.879 3.221 1.00 93.06 86 ALA A O 1
ATOM 612 N N . ASP A 1 87 ? -7.052 5.840 3.326 1.00 91.44 87 ASP A N 1
ATOM 613 C CA . ASP A 1 87 ? -7.117 6.683 4.512 1.00 91.44 87 ASP A CA 1
ATOM 614 C C . ASP A 1 87 ? -7.111 5.865 5.814 1.00 91.44 87 ASP A C 1
ATOM 616 O O . ASP A 1 87 ? -7.073 4.634 5.835 1.00 91.44 87 ASP A O 1
ATOM 620 N N . ARG A 1 88 ? -7.117 6.573 6.947 1.00 88.38 88 ARG A N 1
ATOM 621 C CA . ARG A 1 88 ? -7.016 5.949 8.267 1.00 88.38 88 ARG A CA 1
ATOM 622 C C . ARG A 1 88 ? -8.235 5.092 8.627 1.00 88.38 88 ARG A C 1
ATOM 624 O O . ARG A 1 88 ? -8.070 4.138 9.380 1.00 88.38 88 ARG A O 1
ATOM 631 N N . GLN A 1 89 ? -9.427 5.432 8.140 1.00 90.50 89 GLN A N 1
ATOM 632 C CA . GLN A 1 89 ? -10.641 4.636 8.330 1.00 90.50 89 GLN A CA 1
ATOM 633 C C . GLN A 1 89 ? -10.546 3.321 7.557 1.00 90.50 89 GLN A C 1
ATOM 635 O O . GLN A 1 89 ? -10.828 2.276 8.128 1.00 90.50 89 GLN A O 1
ATOM 640 N N . GLU A 1 90 ? -10.076 3.353 6.309 1.00 92.12 90 GLU A N 1
ATOM 641 C CA . GLU A 1 90 ? -9.884 2.147 5.488 1.00 92.12 90 GLU A CA 1
ATOM 642 C C . GLU A 1 90 ? -8.836 1.210 6.099 1.00 92.12 90 GLU A C 1
ATOM 644 O O . GLU A 1 90 ? -9.062 0.005 6.231 1.00 92.12 90 GLU A O 1
ATOM 649 N N . ILE A 1 91 ? -7.717 1.775 6.565 1.00 91.06 91 ILE A N 1
ATOM 650 C CA . ILE A 1 91 ? -6.680 1.031 7.292 1.00 91.06 91 ILE A CA 1
ATOM 651 C C . ILE A 1 91 ? -7.256 0.388 8.558 1.00 91.06 91 ILE A C 1
ATOM 653 O O . ILE A 1 91 ? -7.009 -0.789 8.808 1.00 91.06 91 ILE A O 1
ATOM 657 N N . ALA A 1 92 ? -8.029 1.138 9.349 1.00 89.31 92 ALA A N 1
ATOM 658 C CA . ALA A 1 92 ? -8.630 0.634 10.584 1.00 89.31 92 ALA A CA 1
ATOM 659 C C . ALA A 1 92 ? -9.730 -0.412 10.336 1.00 89.31 92 ALA A C 1
ATOM 661 O O . ALA A 1 92 ? -9.923 -1.299 11.160 1.00 89.31 92 ALA A O 1
ATOM 662 N N . ALA A 1 93 ? -10.439 -0.329 9.208 1.00 89.75 93 ALA A N 1
ATOM 663 C CA . ALA A 1 93 ? -11.435 -1.320 8.806 1.00 89.75 93 ALA A CA 1
ATOM 664 C C . ALA A 1 93 ? -10.796 -2.636 8.326 1.00 89.75 93 ALA A C 1
ATOM 666 O O . ALA A 1 93 ? -11.458 -3.674 8.292 1.00 89.75 93 ALA A O 1
ATOM 667 N N . THR A 1 94 ? -9.506 -2.615 7.979 1.00 88.69 94 THR A N 1
ATOM 668 C CA . THR A 1 94 ? -8.783 -3.782 7.470 1.00 88.69 94 THR A CA 1
ATOM 669 C C . THR A 1 94 ? -8.121 -4.541 8.611 1.00 88.69 94 THR A C 1
ATOM 671 O O . THR A 1 94 ? -7.005 -4.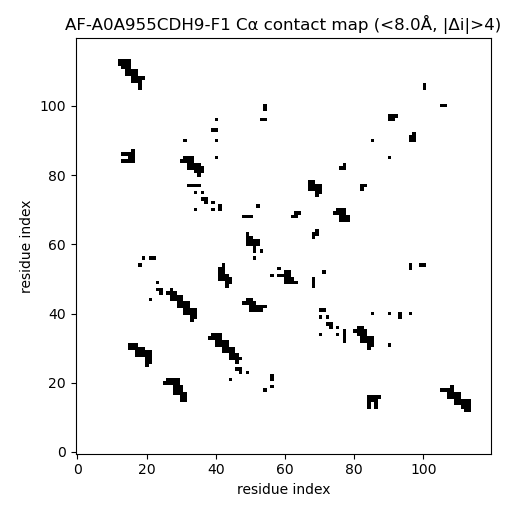234 9.034 1.00 88.69 94 THR A O 1
ATOM 674 N N . GLY A 1 95 ? -8.816 -5.575 9.092 1.00 85.25 95 GLY A N 1
ATOM 675 C CA . GLY A 1 95 ? -8.431 -6.309 10.299 1.00 85.25 95 GLY A CA 1
ATOM 676 C C . GLY A 1 95 ? -7.006 -6.869 10.277 1.00 85.25 95 GLY A C 1
ATOM 677 O O . GLY A 1 95 ? -6.319 -6.796 11.292 1.00 85.25 95 GLY A O 1
ATOM 678 N N . TRP A 1 96 ? -6.520 -7.378 9.137 1.00 86.50 96 TRP A N 1
ATOM 679 C CA . TRP A 1 96 ? -5.161 -7.931 9.065 1.00 86.50 96 TRP A CA 1
ATOM 680 C C . TRP A 1 96 ? -4.088 -6.844 9.212 1.00 86.50 96 TRP A C 1
ATOM 682 O O . TRP A 1 96 ? -3.116 -7.043 9.942 1.00 86.50 96 TRP A O 1
ATOM 692 N N . LEU A 1 97 ? -4.268 -5.693 8.553 1.00 87.06 97 LEU A N 1
ATOM 693 C CA . LEU A 1 97 ? -3.287 -4.610 8.547 1.00 87.06 97 LEU A CA 1
ATOM 694 C C . LEU A 1 97 ? -3.270 -3.905 9.901 1.00 87.06 97 LEU A C 1
ATOM 696 O O . LEU A 1 97 ? -2.200 -3.701 10.470 1.00 87.06 97 LEU A O 1
ATOM 700 N N . GLU A 1 98 ? -4.445 -3.595 10.452 1.00 87.00 98 GLU A N 1
ATOM 701 C CA . GLU A 1 98 ? -4.567 -2.998 11.783 1.00 87.00 98 GLU A CA 1
ATOM 702 C C . GLU A 1 98 ? -3.949 -3.903 12.857 1.00 87.00 98 GLU A C 1
ATOM 704 O O . GLU A 1 98 ? -3.132 -3.449 13.664 1.00 87.00 98 GLU A O 1
ATOM 709 N N . HIS A 1 99 ? -4.253 -5.205 12.810 1.00 88.19 99 HIS A N 1
ATOM 710 C CA . HIS A 1 99 ? -3.672 -6.182 13.723 1.00 88.19 99 HIS A CA 1
ATOM 711 C C . HIS A 1 99 ? -2.149 -6.282 13.570 1.00 88.19 99 HIS A C 1
ATOM 713 O O . HIS A 1 99 ? -1.435 -6.264 14.571 1.00 88.19 99 HIS A O 1
ATOM 719 N N . ALA A 1 100 ? -1.631 -6.345 12.341 1.00 88.06 100 ALA A N 1
ATOM 720 C CA . ALA A 1 100 ? -0.199 -6.471 12.084 1.00 88.06 100 ALA A CA 1
ATOM 721 C C . ALA A 1 100 ? 0.595 -5.233 12.536 1.00 88.06 100 ALA A C 1
ATOM 723 O O . ALA A 1 100 ? 1.659 -5.366 13.146 1.00 88.06 100 ALA A O 1
ATOM 724 N N . LEU A 1 101 ? 0.059 -4.033 12.291 1.00 88.62 101 LEU A N 1
ATOM 725 C CA . LEU A 1 101 ? 0.645 -2.773 12.752 1.00 88.62 101 LEU A CA 1
ATOM 726 C C . LEU A 1 101 ? 0.692 -2.706 14.279 1.00 88.62 101 LEU A C 1
ATOM 728 O O . LEU A 1 101 ? 1.727 -2.361 14.849 1.00 88.62 101 LEU A O 1
ATOM 732 N N . ARG A 1 102 ? -0.405 -3.088 14.944 1.00 87.88 102 ARG A N 1
ATOM 733 C CA . ARG A 1 102 ? -0.495 -3.127 16.408 1.00 87.88 102 ARG A CA 1
ATOM 734 C C . ARG A 1 102 ? 0.450 -4.166 17.007 1.00 87.88 102 ARG A C 1
ATOM 736 O O . ARG A 1 102 ? 1.169 -3.853 17.948 1.00 87.88 102 ARG A O 1
ATOM 743 N N . ALA A 1 103 ? 0.476 -5.379 16.456 1.00 89.00 103 ALA A N 1
ATOM 744 C CA . ALA A 1 103 ? 1.296 -6.484 16.952 1.00 89.00 103 ALA A CA 1
ATOM 745 C C . ALA A 1 103 ? 2.801 -6.189 16.871 1.00 89.00 103 ALA A C 1
ATOM 747 O O . ALA A 1 103 ? 3.564 -6.652 17.715 1.00 89.00 103 ALA A O 1
ATOM 748 N N . ARG A 1 104 ? 3.230 -5.411 15.870 1.00 85.56 104 ARG A N 1
ATOM 749 C CA . ARG A 1 104 ? 4.634 -5.018 15.686 1.00 85.56 104 ARG A CA 1
ATOM 750 C C . ARG A 1 104 ? 4.957 -3.609 16.189 1.00 85.56 104 ARG A C 1
ATOM 752 O O . ARG A 1 104 ? 6.088 -3.165 16.014 1.00 85.56 104 ARG A O 1
ATOM 759 N N . SER A 1 105 ? 3.994 -2.909 16.793 1.00 85.31 105 SER A N 1
ATOM 760 C CA . SER A 1 105 ? 4.134 -1.507 17.214 1.00 85.31 105 SER A CA 1
ATOM 761 C C . SER A 1 105 ? 4.682 -0.598 16.102 1.00 85.31 105 SER A C 1
ATOM 763 O O . SER A 1 105 ? 5.492 0.293 16.359 1.00 85.31 105 SER A O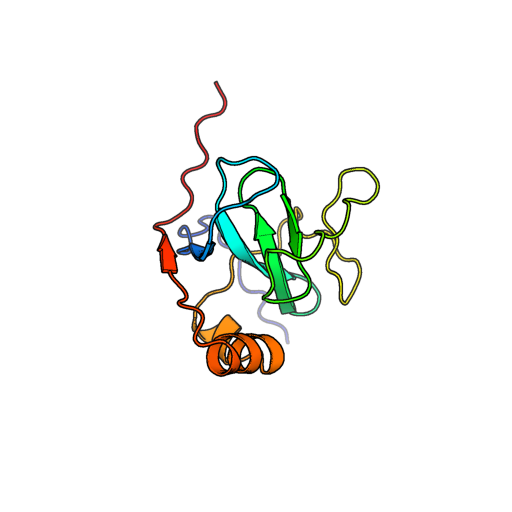 1
ATOM 765 N N . LEU A 1 106 ? 4.270 -0.838 14.851 1.00 85.00 106 LEU A N 1
ATOM 766 C CA . LEU A 1 106 ? 4.765 -0.094 13.693 1.00 85.00 106 LEU A CA 1
ATOM 767 C C . LEU A 1 106 ? 4.024 1.244 13.566 1.00 85.00 106 LEU A C 1
ATOM 769 O O . LEU A 1 106 ? 2.792 1.251 13.456 1.00 85.00 106 LEU A O 1
ATOM 773 N N . PRO A 1 107 ? 4.736 2.385 13.563 1.00 84.00 107 PRO A N 1
ATOM 774 C CA . PRO A 1 107 ? 4.097 3.680 13.410 1.00 84.00 107 PRO A CA 1
ATOM 775 C C . PRO A 1 107 ? 3.640 3.889 11.962 1.00 84.00 107 PRO A C 1
ATOM 777 O O . PRO A 1 107 ? 4.422 3.765 11.024 1.00 84.00 107 PRO A O 1
ATOM 780 N N . LEU A 1 108 ? 2.378 4.279 11.787 1.00 89.75 108 LEU A N 1
ATOM 781 C CA . LEU A 1 108 ? 1.894 4.849 10.531 1.00 89.75 108 LEU A CA 1
ATOM 782 C C . LEU A 1 108 ? 2.200 6.340 10.504 1.00 89.75 108 LEU A C 1
ATOM 784 O O . LEU A 1 108 ? 1.707 7.107 11.335 1.00 89.75 108 LEU A O 1
ATOM 788 N N . GLN A 1 109 ? 2.989 6.749 9.524 1.00 91.88 109 GLN A N 1
ATOM 789 C CA . GLN A 1 109 ? 3.324 8.142 9.291 1.00 91.88 109 GLN A CA 1
ATOM 790 C C . GLN A 1 109 ? 2.396 8.731 8.229 1.00 91.88 109 GLN A C 1
ATOM 792 O O . GLN A 1 109 ? 1.917 8.032 7.338 1.00 91.88 109 GLN A O 1
ATOM 797 N N . LYS A 1 110 ? 2.122 10.033 8.337 1.00 91.81 110 LYS A N 1
ATOM 798 C CA . LYS A 1 110 ? 1.292 10.771 7.384 1.00 91.81 110 LYS A CA 1
ATOM 799 C C . LYS A 1 110 ? 2.178 11.708 6.580 1.00 91.81 110 LYS A C 1
ATOM 801 O O . LYS A 1 110 ? 2.754 12.638 7.138 1.00 91.81 110 LYS A O 1
ATOM 806 N N . ARG A 1 111 ? 2.236 11.504 5.270 1.00 87.12 111 ARG A N 1
ATOM 807 C CA . ARG A 1 111 ? 2.794 12.467 4.323 1.00 87.12 111 ARG A CA 1
ATOM 808 C C . ARG A 1 111 ? 1.648 13.302 3.760 1.00 87.12 111 ARG A C 1
ATOM 810 O O . ARG A 1 111 ? 0.511 12.833 3.630 1.00 87.12 111 ARG A O 1
ATOM 817 N N . GLY A 1 112 ? 1.945 14.564 3.459 1.00 81.44 112 GLY A N 1
ATOM 818 C CA . GLY A 1 112 ? 1.042 15.396 2.674 1.00 81.44 112 GLY A CA 1
ATOM 819 C C . GLY A 1 112 ? 0.700 14.727 1.338 1.00 81.44 112 GLY A C 1
ATOM 820 O O . GLY A 1 112 ? 1.281 13.696 0.987 1.00 81.44 112 GLY A O 1
ATOM 821 N N . PRO A 1 113 ? -0.245 15.295 0.588 1.00 76.25 113 PRO A N 1
ATOM 822 C CA . PRO A 1 113 ? -0.587 14.737 -0.700 1.00 76.25 113 PRO A CA 1
ATOM 823 C C . PRO A 1 113 ? 0.635 14.589 -1.601 1.00 76.25 113 PRO A C 1
ATOM 825 O O . PRO A 1 113 ? 1.491 15.476 -1.639 1.00 76.25 113 PRO A O 1
ATOM 828 N N . LEU A 1 114 ? 0.709 13.467 -2.320 1.00 69.25 114 LEU A N 1
ATOM 829 C CA . LEU A 1 114 ? 1.762 13.245 -3.301 1.00 69.25 114 LEU A CA 1
ATOM 830 C C . LEU A 1 114 ? 1.643 14.308 -4.391 1.00 69.25 114 LEU A C 1
ATOM 832 O O . LEU A 1 114 ? 0.739 14.277 -5.225 1.00 69.25 114 LEU A O 1
ATOM 836 N N . GLN A 1 115 ? 2.562 15.267 -4.366 1.00 63.81 115 GLN A N 1
ATOM 837 C CA . GLN A 1 115 ? 2.784 16.141 -5.500 1.00 63.81 115 GLN A CA 1
ATOM 838 C C . GLN A 1 115 ? 3.435 15.264 -6.563 1.00 63.81 115 GLN A C 1
ATOM 840 O O . GLN A 1 115 ? 4.537 14.759 -6.344 1.00 63.81 115 GLN A O 1
ATOM 845 N N . LYS A 1 116 ? 2.748 15.037 -7.687 1.00 54.78 116 LYS A N 1
ATOM 846 C CA . LYS A 1 116 ? 3.397 14.473 -8.872 1.00 54.78 116 LYS A CA 1
ATOM 847 C C . LYS A 1 116 ? 4.576 15.400 -9.166 1.00 54.78 116 LYS A C 1
ATOM 849 O O . LYS A 1 116 ? 4.343 16.553 -9.526 1.00 54.78 116 LYS A O 1
ATOM 854 N N . ARG A 1 117 ? 5.818 14.962 -8.913 1.00 47.69 117 ARG A N 1
ATOM 855 C CA . ARG A 1 117 ? 6.990 15.736 -9.341 1.00 47.69 117 ARG A CA 1
ATOM 856 C C . ARG A 1 117 ? 6.813 15.933 -10.843 1.00 47.69 117 ARG A C 1
ATOM 858 O O . ARG A 1 117 ? 6.486 14.969 -11.533 1.00 47.69 117 ARG A O 1
ATOM 865 N N . GLY A 1 118 ? 6.882 17.187 -11.281 1.00 42.53 118 GLY A N 1
ATOM 866 C CA . GLY A 1 118 ? 6.584 17.576 -12.652 1.00 42.53 118 GLY A CA 1
ATOM 867 C C . GLY A 1 118 ? 7.275 16.647 -13.642 1.00 42.53 118 GLY A C 1
ATOM 868 O O . GLY A 1 118 ? 8.460 16.359 -13.496 1.00 42.53 118 GLY A O 1
ATOM 869 N N . GLN A 1 119 ? 6.498 16.151 -14.601 1.00 42.00 119 GLN A N 1
ATOM 870 C CA . GLN A 1 119 ? 7.039 15.695 -15.871 1.00 42.00 119 GLN A CA 1
ATOM 871 C C . GLN A 1 119 ? 7.632 16.944 -16.536 1.00 42.00 119 GLN A C 1
ATOM 873 O O . GLN A 1 119 ? 6.868 17.814 -16.953 1.00 42.00 119 GLN A O 1
ATOM 878 N N . ASP A 1 120 ? 8.958 17.065 -16.513 1.00 36.34 120 ASP A N 1
ATOM 879 C CA . ASP A 1 120 ? 9.729 17.903 -17.441 1.00 36.34 120 ASP A CA 1
ATOM 880 C C . ASP A 1 120 ? 10.232 17.004 -18.576 1.00 36.34 120 ASP A C 1
ATOM 882 O O . ASP A 1 120 ? 10.719 15.890 -18.253 1.00 36.34 120 ASP A O 1
#

Solvent-accessible surface area (backbone atoms only — not comparable to full-atom values): 7379 Å² total; per-residue (Å²): 134,82,87,78,76,80,82,65,87,70,71,72,64,56,46,37,35,27,69,49,71,26,85,86,77,72,77,30,42,29,24,38,34,27,34,54,84,83,63,52,76,38,36,28,24,79,69,78,53,44,29,32,95,55,94,55,82,85,52,82,55,55,76,60,61,95,86,40,42,52,36,92,87,77,60,50,60,49,85,40,96,62,28,44,61,32,49,72,66,58,45,64,69,34,62,69,59,41,48,50,34,60,77,66,72,54,64,75,44,79,42,68,46,81,70,76,75,77,90,125

Radius of gyration: 14.46 Å; Cα contacts (8 Å, |Δi|>4): 208; chains: 1; bounding box: 48×28×35 Å

pLDDT: mean 81.73, std 16.93, range [35.72, 94.5]

Foldseek 3Di:
DDDDDDPPPPPVQDWWWFQAAQPPVRPWTFTWKADLPPRDIWTATPPQGFTDPASPSVDHTDDADVSFNADPVPRHGCVDDRMHGDDPVSQVVHVRNVVRCVVVVGDTDIHGGDDPPDDD